Protein AF-A0A6I7X625-F1 (afdb_monomer)

Mean predicted aligned error: 3.06 Å

Foldseek 3Di:
DD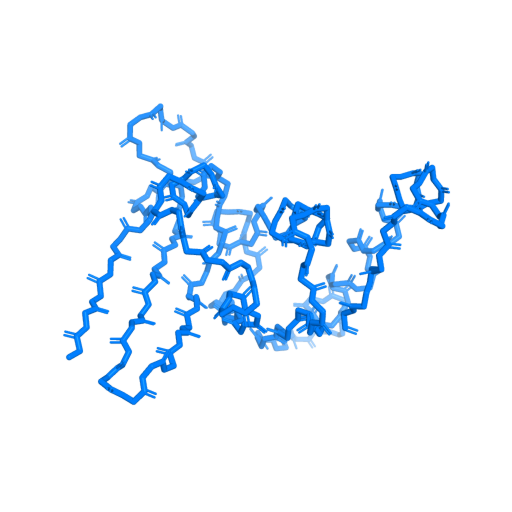KDFLADDDLPDDPVGAFGWMWDADPVGAIEIEFDAPPSLVSVVVVVDQLLRVQHYEFAAPDRSGHVCVLCSQLVNQLSVHPDARDYHYDADPDNCRGPVVVVVVVVVVCVVVCVVCVPPGDRHD

Radius of gyration: 14.19 Å; Cα contacts (8 Å, |Δi|>4): 237; chains: 1; bounding box: 34×37×36 Å

Nearest PDB structures (foldseek):
  7bzi-assembly2_C  TM=9.778E-01  e=3.269E-15  uncultured bacterium
  7bzi-assembly2_B  TM=9.768E-01  e=4.549E-15  uncultured bacterium
  7bzi-assembly2_D  TM=9.782E-01  e=5.547E-15  uncultured bacterium
  7bz4-assembly1_A  TM=9.762E-01  e=7.226E-15  uncultured bacterium
  7bzi-assembly1_G  TM=9.764E-01  e=1.598E-14  uncultured bacterium

Secondary structure (DSSP, 8-state):
-EEEEEE---SS-BTTB-SSEEEEE-TTS-EEEE---TTHHHHHHHTT--GGG--EEE-S--SHHHHTTHHHHHHHHHHTT--S--EEE----SSGGGSHHHHHHHHHHHTHHHHHHTBTTB----

Structure (mmCIF, N/CA/C/O backbone):
data_AF-A0A6I7X625-F1
#
_entry.id   AF-A0A6I7X625-F1
#
loop_
_atom_site.group_PDB
_atom_site.id
_atom_site.type_symbol
_atom_site.label_atom_id
_atom_site.label_alt_id
_atom_site.label_comp_id
_atom_site.label_asym_id
_atom_site.label_entity_id
_atom_site.label_seq_id
_atom_site.pdbx_PDB_ins_code
_atom_site.Cartn_x
_atom_site.Cartn_y
_atom_site.Cartn_z
_atom_site.occupancy
_atom_site.B_iso_or_equiv
_atom_site.auth_seq_id
_atom_site.auth_comp_id
_atom_site.auth_asym_id
_atom_site.auth_atom_id
_atom_site.pdbx_PDB_model_num
ATOM 1 N N . MET A 1 1 ? -0.426 -8.033 21.489 1.00 96.19 1 MET A N 1
ATOM 2 C CA . MET A 1 1 ? -0.248 -8.030 20.021 1.00 96.19 1 MET A CA 1
ATOM 3 C C . MET A 1 1 ? -1.518 -8.576 19.401 1.00 96.19 1 MET A C 1
ATOM 5 O O . MET A 1 1 ? -2.043 -9.545 19.938 1.00 96.19 1 MET A O 1
ATOM 9 N N . ARG A 1 2 ? -2.016 -7.959 18.328 1.00 98.19 2 ARG A N 1
ATOM 10 C CA . ARG A 1 2 ? -3.187 -8.421 17.572 1.00 98.19 2 ARG A CA 1
ATOM 11 C C . ARG A 1 2 ? -2.818 -8.483 16.091 1.00 98.19 2 ARG A C 1
ATOM 13 O O . ARG A 1 2 ? -2.251 -7.528 15.578 1.00 98.19 2 ARG A O 1
ATOM 20 N N . LEU A 1 3 ? -3.107 -9.605 15.439 1.00 98.44 3 LEU A N 1
ATOM 21 C CA . LEU A 1 3 ? -2.922 -9.795 14.000 1.00 98.44 3 LEU A CA 1
ATOM 22 C C . LEU A 1 3 ? -4.294 -10.033 13.373 1.00 98.44 3 LEU A C 1
ATOM 24 O O . LEU A 1 3 ? -5.049 -10.877 13.854 1.00 98.44 3 LEU A O 1
ATOM 28 N N . ILE A 1 4 ? -4.617 -9.279 12.330 1.00 98.69 4 ILE A N 1
ATOM 29 C CA . ILE A 1 4 ? -5.916 -9.309 11.662 1.00 98.69 4 ILE A CA 1
ATOM 30 C C . ILE A 1 4 ? -5.687 -9.645 10.195 1.00 98.69 4 ILE A C 1
ATOM 32 O O . ILE A 1 4 ? -4.960 -8.937 9.499 1.00 98.69 4 ILE A O 1
ATOM 36 N N . ALA A 1 5 ? -6.336 -10.703 9.718 1.00 98.50 5 ALA A N 1
ATOM 37 C CA . ALA A 1 5 ? -6.379 -11.021 8.300 1.00 98.50 5 ALA A CA 1
ATOM 38 C C . ALA A 1 5 ? -7.390 -10.096 7.607 1.00 98.50 5 ALA A C 1
ATOM 40 O O . ALA A 1 5 ? -8.600 -10.276 7.736 1.00 98.50 5 ALA A O 1
ATOM 41 N N . CYS A 1 6 ? -6.888 -9.092 6.892 1.00 98.25 6 CYS A N 1
ATOM 42 C CA . CYS A 1 6 ? -7.697 -8.195 6.064 1.00 98.25 6 CYS A CA 1
ATOM 43 C C . CYS A 1 6 ? -7.951 -8.793 4.672 1.00 98.25 6 CYS A C 1
ATOM 45 O O . CYS A 1 6 ? -8.848 -8.350 3.962 1.00 98.25 6 CYS A O 1
ATOM 47 N N . GLY A 1 7 ? -7.218 -9.843 4.308 1.00 98.31 7 GLY A N 1
ATOM 48 C CA . GLY A 1 7 ? -7.555 -10.722 3.204 1.00 98.31 7 GLY A CA 1
ATOM 49 C C . GLY A 1 7 ? -6.655 -11.954 3.161 1.00 98.31 7 GLY A C 1
ATOM 50 O O . GLY A 1 7 ? -5.541 -11.966 3.681 1.00 98.31 7 GLY A O 1
ATOM 51 N N . THR A 1 8 ? -7.196 -13.032 2.604 1.00 98.31 8 THR A N 1
ATOM 52 C CA . THR A 1 8 ? -6.597 -14.381 2.576 1.00 98.31 8 THR A CA 1
ATOM 53 C C . THR A 1 8 ? -6.830 -15.066 1.227 1.00 98.31 8 THR A C 1
ATOM 55 O O . THR A 1 8 ? -6.849 -16.291 1.126 1.00 98.31 8 THR A O 1
ATOM 58 N N . GLY A 1 9 ? -7.162 -14.277 0.209 1.00 97.56 9 GLY A N 1
ATOM 59 C CA . GLY A 1 9 ? -7.597 -14.713 -1.108 1.00 97.56 9 GLY A CA 1
ATOM 60 C C . GLY A 1 9 ? -6.457 -14.941 -2.087 1.00 97.56 9 GLY A C 1
ATOM 61 O O . GLY A 1 9 ? -5.319 -15.171 -1.706 1.00 97.56 9 GLY A O 1
ATOM 62 N N . MET A 1 10 ? -6.825 -14.899 -3.362 1.00 96.25 10 MET A N 1
ATOM 63 C CA . MET A 1 10 ? -5.974 -15.135 -4.529 1.00 96.25 10 MET A CA 1
ATOM 64 C C . MET A 1 10 ? -6.205 -13.974 -5.516 1.00 96.25 10 MET A C 1
ATOM 66 O O . MET A 1 10 ? -7.157 -13.210 -5.317 1.00 96.25 10 MET A O 1
ATOM 70 N N . PRO A 1 11 ? -5.455 -13.875 -6.630 1.00 95.50 11 PRO A N 1
ATOM 71 C CA . PRO A 1 11 ? -5.768 -12.916 -7.695 1.00 95.50 11 PRO A CA 1
ATOM 72 C C . PRO A 1 11 ? -7.166 -13.125 -8.295 1.00 95.50 11 PRO A C 1
ATOM 74 O O . PRO A 1 11 ? -7.771 -12.201 -8.832 1.00 95.50 11 PRO A O 1
ATOM 77 N N . THR A 1 12 ? -7.705 -14.345 -8.201 1.00 96.88 12 THR A N 1
ATOM 78 C CA . THR A 1 12 ? -9.094 -14.643 -8.553 1.00 96.88 12 THR A CA 1
ATOM 79 C C . THR A 1 12 ? -10.042 -14.064 -7.502 1.00 96.88 12 THR A C 1
ATOM 81 O O . THR A 1 12 ? -10.222 -14.604 -6.406 1.00 96.88 12 THR A O 1
ATOM 84 N N . VAL A 1 13 ? -10.651 -12.932 -7.856 1.00 94.19 13 VAL A N 1
ATOM 85 C CA . VAL A 1 13 ? -11.486 -12.128 -6.958 1.00 94.19 13 VAL A CA 1
ATOM 86 C C . VAL A 1 13 ? -12.678 -12.929 -6.434 1.00 94.19 13 VAL A C 1
ATOM 88 O O . VAL A 1 13 ? -13.419 -13.558 -7.192 1.00 94.19 13 VAL A O 1
ATOM 91 N N . ARG A 1 14 ? -12.896 -12.865 -5.115 1.00 95.56 14 ARG A N 1
ATOM 92 C CA . ARG A 1 14 ? -14.067 -13.436 -4.439 1.00 95.56 14 ARG A CA 1
ATOM 93 C C . ARG A 1 14 ? -14.674 -12.407 -3.482 1.00 95.56 14 ARG A C 1
ATOM 95 O O . ARG A 1 14 ? -13.951 -11.905 -2.624 1.00 95.56 14 ARG A O 1
ATOM 102 N N . PRO A 1 15 ? -15.997 -12.149 -3.524 1.00 92.56 15 PRO A N 1
ATOM 103 C CA . PRO A 1 15 ? -16.626 -11.090 -2.723 1.00 92.56 15 PRO A CA 1
ATOM 104 C C . PRO A 1 15 ? -16.363 -11.167 -1.211 1.00 92.56 15 PRO A C 1
ATOM 106 O O . PRO A 1 15 ? -16.273 -10.149 -0.533 1.00 92.56 15 PRO A O 1
ATOM 109 N N . LYS A 1 16 ? -16.235 -12.382 -0.667 1.00 95.69 16 LYS A N 1
ATOM 110 C CA . LYS A 1 16 ? -16.043 -12.626 0.772 1.00 95.69 16 LYS A CA 1
ATOM 111 C C . LYS A 1 16 ? -14.592 -12.920 1.160 1.00 95.69 16 LYS A C 1
ATOM 113 O O . LYS A 1 16 ? -14.344 -13.313 2.293 1.00 95.69 16 LYS A O 1
ATOM 118 N N . GLN A 1 17 ? -13.645 -12.774 0.233 1.00 97.69 17 GLN A N 1
ATOM 119 C CA . GLN A 1 17 ? -12.245 -13.107 0.474 1.00 97.69 17 GLN A CA 1
ATOM 120 C C . GLN A 1 17 ? -11.334 -12.224 -0.386 1.00 97.69 17 GLN A C 1
ATOM 122 O O . GLN A 1 17 ? -10.959 -12.603 -1.495 1.00 97.69 17 GLN A O 1
ATOM 127 N N . ALA A 1 18 ? -11.001 -11.044 0.149 1.00 98.25 18 ALA A N 1
ATOM 128 C CA . ALA A 1 18 ? -9.999 -10.145 -0.423 1.00 98.25 18 ALA A CA 1
ATOM 129 C C . A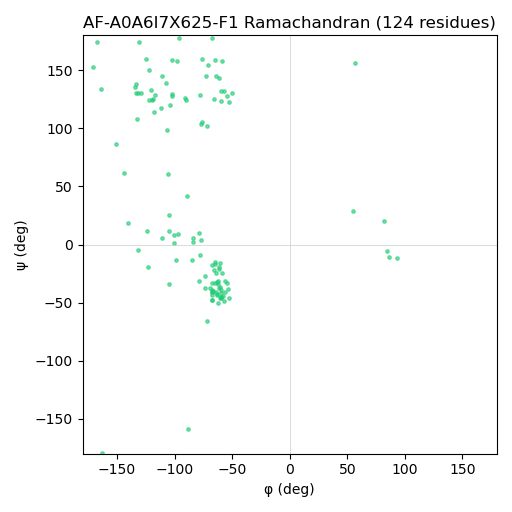LA A 1 18 ? -8.633 -10.839 -0.527 1.00 98.25 18 ALA A C 1
ATOM 131 O O . ALA A 1 18 ? -8.377 -11.809 0.193 1.00 98.25 18 ALA A O 1
ATOM 132 N N . ALA A 1 19 ? -7.773 -10.341 -1.411 1.00 98.56 19 ALA A N 1
ATOM 133 C CA . ALA A 1 19 ? -6.414 -10.839 -1.608 1.00 98.56 1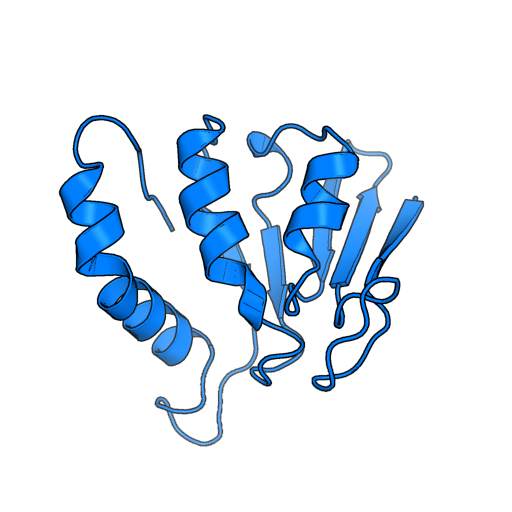9 ALA A CA 1
ATOM 134 C C . ALA A 1 19 ? -5.494 -10.572 -0.392 1.00 98.56 19 ALA A C 1
ATOM 136 O O . ALA A 1 19 ? -5.952 -10.016 0.604 1.00 98.56 19 ALA A O 1
ATOM 137 N N . SER A 1 20 ? -4.231 -11.019 -0.421 1.00 98.69 20 SER A N 1
ATOM 138 C CA . SER A 1 20 ? -3.344 -11.022 0.758 1.00 98.69 20 SER A CA 1
ATOM 139 C C . SER A 1 20 ? -3.260 -9.647 1.424 1.00 98.69 20 SER A C 1
ATOM 141 O O . SER A 1 20 ? -2.898 -8.657 0.786 1.00 98.69 20 SER A O 1
ATOM 143 N N . CYS A 1 21 ? -3.606 -9.581 2.711 1.00 98.81 21 CYS A N 1
ATOM 144 C CA . CYS A 1 21 ? -3.408 -8.391 3.528 1.00 98.81 21 CYS A CA 1
ATOM 145 C C . CYS A 1 21 ? -3.523 -8.726 5.016 1.00 98.81 21 CYS A C 1
ATOM 147 O O . CYS A 1 21 ? -4.487 -9.361 5.457 1.00 98.81 21 CYS A O 1
ATOM 149 N N . TRP A 1 22 ? -2.576 -8.233 5.807 1.00 98.81 22 TRP A N 1
ATOM 150 C CA . TRP A 1 22 ? -2.516 -8.456 7.244 1.00 98.81 22 TRP A CA 1
ATOM 151 C C . TRP A 1 22 ? -2.246 -7.149 7.975 1.00 98.81 22 TRP A C 1
ATOM 153 O O . TRP A 1 22 ? -1.292 -6.442 7.663 1.00 98.81 22 TRP A O 1
ATOM 163 N N . LEU A 1 23 ? -3.045 -6.849 8.996 1.00 98.75 23 LEU A N 1
ATOM 164 C CA . LEU A 1 23 ? -2.796 -5.735 9.902 1.00 98.75 23 LEU A CA 1
ATOM 165 C C . LEU A 1 23 ? -2.243 -6.270 11.224 1.00 98.75 23 LEU A C 1
ATOM 167 O O . LEU A 1 23 ? -2.907 -7.039 11.920 1.00 98.75 23 LEU A O 1
ATOM 171 N N . LEU A 1 24 ? -1.042 -5.831 11.583 1.00 98.75 24 LEU A N 1
ATOM 172 C CA . LEU A 1 24 ? -0.414 -6.092 12.871 1.00 98.75 24 LEU A CA 1
ATOM 173 C C . LEU A 1 24 ? -0.531 -4.862 13.768 1.00 98.75 24 LEU A C 1
ATOM 175 O O . LEU A 1 24 ? -0.093 -3.777 13.393 1.00 98.75 24 LEU A O 1
ATOM 179 N N . GLU A 1 25 ? -1.043 -5.052 14.979 1.00 98.62 25 GLU A N 1
ATOM 180 C CA . GLU A 1 25 ? -1.127 -4.030 16.018 1.00 98.62 25 GLU A CA 1
ATOM 181 C C . GLU A 1 25 ? -0.328 -4.451 17.255 1.00 98.62 25 GLU A C 1
ATOM 183 O O . GLU A 1 25 ? -0.535 -5.521 17.851 1.00 98.62 25 GLU A O 1
ATOM 188 N N . LEU A 1 26 ? 0.593 -3.582 17.660 1.00 98.56 26 LEU A N 1
ATOM 189 C CA . LEU A 1 26 ? 1.461 -3.782 18.812 1.00 98.56 26 LEU A CA 1
ATOM 190 C C . LEU A 1 26 ? 0.931 -3.051 20.052 1.00 98.56 26 LEU A C 1
ATOM 192 O O . LEU A 1 26 ? 0.164 -2.093 19.967 1.00 98.56 26 LEU A O 1
ATOM 196 N N . GLY A 1 27 ? 1.356 -3.504 21.236 1.00 98.12 27 GLY A N 1
ATOM 197 C CA . GLY A 1 27 ? 0.925 -2.925 22.517 1.00 98.12 27 GLY A CA 1
ATOM 198 C C . GLY A 1 27 ? 1.420 -1.494 22.760 1.00 98.12 27 GLY A C 1
ATOM 199 O O . GLY A 1 27 ? 0.845 -0.788 23.577 1.00 98.12 27 GLY A O 1
ATOM 200 N N . ASN A 1 28 ? 2.447 -1.052 22.028 1.00 97.81 28 ASN A N 1
ATOM 201 C CA . ASN A 1 28 ? 2.958 0.321 22.057 1.00 97.81 28 ASN A CA 1
ATOM 202 C C . ASN A 1 28 ? 2.169 1.281 21.138 1.00 97.81 28 ASN A C 1
ATOM 204 O O . ASN A 1 28 ? 2.534 2.446 21.015 1.00 97.81 28 ASN A O 1
ATOM 208 N N . GLY A 1 29 ? 1.110 0.800 20.477 1.00 97.44 29 GLY A N 1
ATOM 209 C CA . GLY A 1 29 ? 0.266 1.583 19.575 1.00 97.44 29 GLY A CA 1
ATOM 210 C C . GLY A 1 29 ? 0.669 1.523 18.101 1.00 97.44 29 GLY A C 1
ATOM 211 O O . GLY A 1 29 ? -0.140 1.924 17.253 1.00 97.44 29 GLY A O 1
ATOM 212 N N . ASP A 1 30 ? 1.852 0.986 17.781 1.00 98.19 30 ASP A N 1
ATOM 213 C CA . ASP A 1 30 ? 2.305 0.837 16.400 1.00 98.19 30 ASP A CA 1
ATOM 214 C C . ASP A 1 30 ? 1.421 -0.123 15.609 1.00 98.19 30 ASP A C 1
ATOM 216 O O . ASP A 1 30 ? 0.914 -1.127 16.122 1.00 98.19 30 ASP A O 1
ATOM 220 N N . LYS A 1 31 ? 1.261 0.205 14.326 1.00 98.69 31 LYS A N 1
ATOM 221 C CA . LYS A 1 31 ? 0.513 -0.592 13.359 1.00 98.69 31 LYS A CA 1
ATOM 222 C C . LYS A 1 31 ? 1.306 -0.747 12.077 1.00 98.69 31 LYS A C 1
ATOM 224 O O . LYS A 1 31 ? 1.904 0.225 11.608 1.00 98.69 31 LYS A O 1
ATOM 229 N N . PHE A 1 32 ? 1.288 -1.954 11.533 1.00 98.81 32 PHE A N 1
ATOM 230 C CA . PHE A 1 32 ? 2.001 -2.330 10.319 1.00 98.81 32 PHE A CA 1
ATOM 231 C C . PHE A 1 32 ? 1.064 -3.127 9.423 1.00 98.81 32 PHE A C 1
ATOM 233 O O . PHE A 1 32 ? 0.351 -4.007 9.904 1.00 98.81 32 PHE A O 1
ATOM 240 N N . ILE A 1 33 ? 1.071 -2.811 8.136 1.00 98.81 33 ILE A N 1
ATOM 241 C CA . ILE A 1 33 ? 0.331 -3.552 7.121 1.00 98.81 33 ILE A CA 1
ATOM 242 C C . ILE A 1 33 ? 1.330 -4.438 6.380 1.00 98.81 33 ILE A C 1
ATOM 244 O O . ILE A 1 33 ? 2.366 -3.943 5.941 1.00 98.81 33 ILE A O 1
ATOM 248 N N . PHE A 1 34 ? 1.028 -5.724 6.245 1.00 98.88 34 PHE A N 1
ATOM 249 C CA . PHE A 1 34 ? 1.776 -6.667 5.418 1.00 98.88 34 PHE A CA 1
ATOM 250 C C . PHE A 1 34 ? 0.898 -7.079 4.244 1.00 98.88 34 PHE A C 1
ATOM 252 O O . PHE A 1 34 ? -0.164 -7.664 4.455 1.00 98.88 34 PHE A O 1
ATOM 259 N N . ASP A 1 35 ? 1.352 -6.761 3.037 1.00 98.81 35 ASP A N 1
ATOM 260 C CA . ASP A 1 35 ? 0.592 -6.772 1.790 1.00 98.81 35 ASP A CA 1
ATOM 261 C C . ASP A 1 35 ? -0.671 -5.888 1.813 1.00 98.81 35 ASP A C 1
ATOM 263 O O . ASP A 1 35 ? -1.255 -5.568 2.848 1.00 98.81 35 ASP A O 1
ATOM 267 N N . VAL A 1 36 ? -1.095 -5.472 0.628 1.00 98.44 36 VAL A N 1
ATOM 268 C CA . VAL A 1 36 ? -2.315 -4.706 0.367 1.00 98.44 36 VAL A CA 1
ATOM 269 C C . VAL A 1 36 ? -2.896 -5.173 -0.969 1.00 98.44 36 VAL A C 1
ATOM 271 O O . VAL A 1 36 ? -2.954 -4.455 -1.963 1.00 98.44 36 VAL A O 1
ATOM 274 N N . GLY A 1 37 ? -3.247 -6.456 -1.026 1.00 98.50 37 GLY A N 1
ATOM 275 C CA . GLY A 1 37 ? -3.846 -7.076 -2.202 1.00 98.50 37 GLY A CA 1
ATOM 276 C C . GLY A 1 37 ? -5.222 -6.515 -2.550 1.00 98.50 37 GLY A C 1
ATOM 277 O O . GLY A 1 37 ? -5.922 -5.974 -1.693 1.00 98.50 37 GLY A O 1
ATOM 278 N N . THR A 1 38 ? -5.644 -6.691 -3.803 1.00 97.69 38 THR A N 1
ATOM 279 C CA . THR A 1 38 ? -6.929 -6.182 -4.299 1.00 97.69 38 THR A CA 1
ATOM 280 C C . THR A 1 38 ? -8.128 -6.544 -3.406 1.00 97.69 38 THR A C 1
ATOM 282 O O . THR A 1 38 ? -8.332 -7.707 -3.037 1.00 97.69 38 THR A O 1
ATOM 285 N N . GLY A 1 39 ? -8.941 -5.537 -3.073 1.00 97.06 39 GLY A N 1
ATOM 286 C CA . GLY A 1 39 ? -10.116 -5.628 -2.198 1.00 97.06 39 GLY A CA 1
ATOM 287 C C . GLY A 1 39 ? -9.822 -5.522 -0.694 1.00 97.06 39 GLY A C 1
ATOM 288 O O . GLY A 1 39 ? -10.755 -5.501 0.113 1.00 97.06 39 GLY A O 1
ATOM 289 N N . SER A 1 40 ? -8.553 -5.466 -0.282 1.00 97.94 40 SER A N 1
ATOM 290 C CA . SER A 1 40 ? -8.179 -5.347 1.133 1.00 97.94 40 SER A CA 1
ATOM 291 C C . SER A 1 40 ? -8.436 -3.954 1.712 1.00 97.94 40 SER A C 1
ATOM 293 O O . SER A 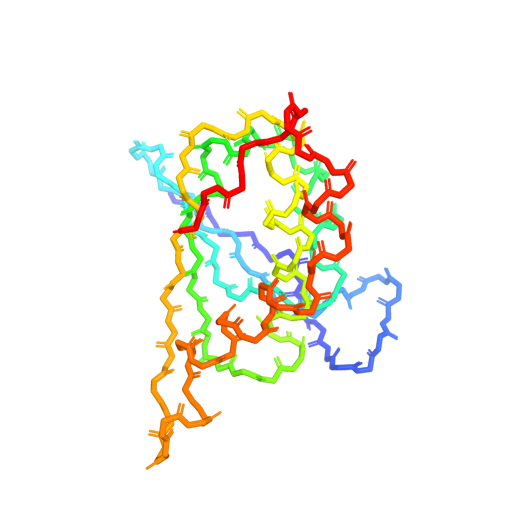1 40 ? -8.728 -3.848 2.906 1.00 97.94 40 SER A O 1
ATOM 295 N N . SER A 1 41 ? -8.427 -2.893 0.896 1.00 96.31 41 SER A N 1
ATOM 296 C CA . SER A 1 41 ? -8.672 -1.521 1.362 1.00 96.31 41 SER A CA 1
ATOM 297 C C . SER A 1 41 ? -10.069 -1.349 1.963 1.00 96.31 41 SER A C 1
ATOM 299 O O . SER A 1 41 ? -10.222 -0.644 2.960 1.00 96.31 41 SER A O 1
ATOM 301 N N . GLU A 1 42 ? -11.083 -2.052 1.442 1.00 96.06 42 GLU A N 1
ATOM 302 C CA . GLU A 1 42 ? -12.433 -2.088 2.033 1.00 96.06 42 GLU A CA 1
ATOM 303 C C . GLU A 1 42 ? -12.389 -2.645 3.466 1.00 96.06 42 GLU A C 1
ATOM 305 O O . GLU A 1 42 ? -12.979 -2.081 4.390 1.00 96.06 42 GLU A O 1
ATOM 310 N N . ARG A 1 43 ? -11.649 -3.742 3.670 1.00 96.88 43 ARG A N 1
ATOM 311 C CA . ARG A 1 43 ? -11.514 -4.407 4.975 1.00 96.88 43 ARG A CA 1
ATOM 312 C C . ARG A 1 43 ? -10.722 -3.554 5.959 1.00 96.88 43 ARG A C 1
ATOM 314 O O . ARG A 1 43 ? -11.098 -3.482 7.126 1.00 96.88 43 ARG A O 1
ATOM 321 N N . ILE A 1 44 ? -9.688 -2.857 5.484 1.00 97.31 44 ILE A N 1
ATOM 322 C CA . ILE A 1 44 ? -8.935 -1.880 6.277 1.00 97.31 44 ILE A CA 1
ATOM 323 C C . ILE A 1 44 ? -9.835 -0.721 6.716 1.00 97.31 44 ILE A C 1
ATOM 325 O O . ILE A 1 44 ? -9.890 -0.403 7.905 1.00 97.31 44 ILE A O 1
ATOM 329 N N . ALA A 1 45 ? -10.574 -0.115 5.785 1.00 96.50 45 ALA A N 1
ATOM 330 C CA . ALA A 1 4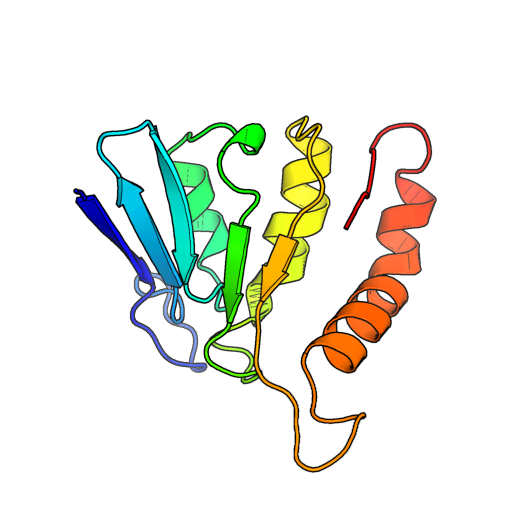5 ? -11.456 1.012 6.076 1.00 96.50 45 ALA A CA 1
ATOM 331 C C . ALA A 1 45 ? -12.565 0.644 7.077 1.00 96.50 45 ALA A C 1
ATOM 333 O O . ALA A 1 45 ? -12.876 1.435 7.970 1.00 96.50 45 ALA A O 1
ATOM 334 N N . ALA A 1 46 ? -13.108 -0.576 6.989 1.00 96.62 46 ALA A N 1
ATOM 335 C CA . ALA A 1 46 ? -14.133 -1.078 7.903 1.00 96.62 46 ALA A CA 1
ATOM 336 C C . ALA A 1 46 ? -13.671 -1.162 9.371 1.00 96.62 46 ALA A C 1
ATOM 338 O O . ALA A 1 46 ? -14.507 -1.153 10.272 1.00 96.62 46 ALA A O 1
ATOM 339 N N . MET A 1 47 ? -12.360 -1.201 9.636 1.00 96.81 47 MET A N 1
ATOM 340 C CA . MET A 1 47 ? -11.822 -1.175 11.002 1.00 96.81 47 MET A CA 1
ATOM 341 C C . MET A 1 47 ? -11.824 0.222 11.637 1.00 96.81 47 MET A C 1
ATOM 343 O O . MET A 1 47 ? -11.534 0.339 12.826 1.00 96.81 47 MET A O 1
ATOM 347 N N . GLN A 1 48 ? -12.119 1.277 10.866 1.00 96.19 48 GLN A N 1
ATOM 348 C CA . GLN A 1 48 ? -12.207 2.667 11.339 1.00 96.19 48 GLN A CA 1
ATOM 349 C C . GLN A 1 48 ? -10.943 3.165 12.063 1.00 96.19 48 GLN A C 1
ATOM 351 O O . GLN A 1 48 ? -10.994 4.045 12.924 1.00 96.19 48 GLN A O 1
ATOM 356 N N . ILE A 1 49 ? -9.780 2.616 11.704 1.00 97.75 49 ILE A N 1
ATOM 357 C CA . ILE A 1 49 ? -8.493 3.072 12.227 1.00 97.75 49 ILE A CA 1
ATOM 358 C C . ILE A 1 49 ? -8.105 4.360 11.487 1.00 97.75 49 ILE A C 1
ATOM 360 O O . ILE A 1 49 ? -8.071 4.356 10.255 1.00 97.75 49 ILE A O 1
ATOM 364 N N . PRO A 1 50 ? -7.757 5.455 12.191 1.00 96.81 50 PRO A N 1
ATOM 365 C CA . PRO A 1 50 ? -7.293 6.670 11.532 1.00 96.81 50 PRO A CA 1
ATOM 366 C C . PRO A 1 50 ? -6.070 6.399 10.652 1.00 96.81 50 PRO A C 1
ATOM 368 O O . PRO A 1 50 ? -5.081 5.818 11.109 1.00 96.81 50 PRO A O 1
ATOM 371 N N . TYR A 1 51 ? -6.090 6.884 9.409 1.00 95.88 51 TYR A N 1
ATOM 372 C CA . TYR A 1 51 ? -5.028 6.617 8.431 1.00 95.88 51 TYR A CA 1
ATOM 373 C C . TYR A 1 51 ? -3.646 7.140 8.869 1.00 95.88 51 TYR A C 1
ATOM 375 O O . TYR A 1 51 ? -2.627 6.625 8.423 1.00 95.88 51 TYR A O 1
ATOM 383 N N . ASN A 1 52 ? -3.578 8.082 9.819 1.00 95.88 52 ASN A N 1
ATOM 384 C CA . ASN A 1 52 ? -2.330 8.512 10.476 1.00 95.88 52 ASN A CA 1
ATOM 385 C C . ASN A 1 52 ? -1.584 7.404 11.245 1.00 95.88 52 ASN A C 1
ATOM 387 O O . ASN A 1 52 ? -0.413 7.590 11.601 1.00 95.88 52 ASN A O 1
ATOM 391 N N . TYR A 1 53 ? -2.250 6.283 11.527 1.00 97.56 53 TYR A N 1
ATOM 392 C CA . TYR A 1 53 ? -1.636 5.077 12.082 1.00 97.56 53 TYR A CA 1
ATOM 393 C C . TYR A 1 53 ? -1.340 4.012 11.014 1.00 97.56 53 TYR A C 1
ATOM 395 O O . TYR A 1 53 ? -0.598 3.075 11.296 1.00 97.56 53 TYR A O 1
ATOM 403 N N . LEU A 1 54 ? -1.890 4.159 9.804 1.00 97.62 54 LEU A N 1
ATOM 404 C CA . LEU A 1 54 ? -1.786 3.231 8.673 1.00 97.62 54 LEU A CA 1
ATOM 405 C C . LEU A 1 54 ? -0.837 3.798 7.604 1.00 97.62 54 LEU A C 1
ATOM 407 O O . LEU A 1 54 ? -1.222 4.095 6.473 1.00 97.62 54 LEU A O 1
ATOM 411 N N . ASP A 1 55 ? 0.411 4.017 8.006 1.00 97.44 55 ASP A N 1
ATOM 412 C CA . ASP A 1 55 ? 1.441 4.706 7.221 1.00 97.44 55 ASP A CA 1
ATOM 413 C C . ASP A 1 55 ? 2.715 3.865 7.024 1.00 97.44 55 ASP A C 1
ATOM 415 O O . ASP A 1 55 ? 3.749 4.392 6.611 1.00 97.44 55 ASP A O 1
ATOM 419 N N . LYS A 1 56 ? 2.653 2.570 7.367 1.00 98.62 56 LYS A N 1
ATOM 420 C CA . LYS A 1 56 ? 3.760 1.611 7.272 1.00 98.62 56 LYS A CA 1
ATOM 421 C C . LYS A 1 56 ? 3.280 0.320 6.609 1.00 98.62 56 LYS A C 1
ATOM 423 O O . LYS A 1 56 ? 2.535 -0.439 7.230 1.00 98.62 56 LYS A O 1
ATOM 428 N N . VAL A 1 57 ? 3.705 0.093 5.369 1.00 98.75 57 VAL A N 1
ATOM 429 C CA . VAL A 1 57 ? 3.299 -1.042 4.526 1.00 98.75 57 VAL A CA 1
ATOM 430 C C . VAL A 1 57 ? 4.520 -1.863 4.129 1.00 98.75 57 VAL A C 1
ATOM 432 O O . VAL A 1 57 ? 5.516 -1.309 3.676 1.00 98.75 57 VAL A O 1
ATOM 435 N N . PHE A 1 58 ? 4.436 -3.180 4.265 1.00 98.88 58 PHE A N 1
ATOM 436 C CA . PHE A 1 58 ? 5.466 -4.139 3.883 1.00 98.88 58 PHE A CA 1
ATOM 437 C C . PHE A 1 58 ? 4.893 -5.053 2.808 1.00 98.88 58 PHE A C 1
ATOM 439 O O . PHE A 1 58 ? 3.968 -5.808 3.077 1.00 98.88 58 PHE A O 1
ATOM 446 N N . LEU A 1 59 ? 5.426 -4.985 1.597 1.00 98.88 59 LEU A N 1
ATOM 447 C CA . LEU A 1 59 ? 5.050 -5.856 0.494 1.00 98.8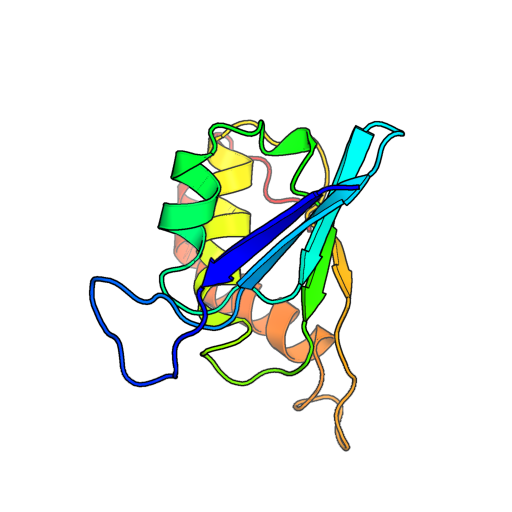8 59 LEU A CA 1
ATOM 448 C C . LEU A 1 59 ? 5.964 -7.076 0.498 1.00 98.88 59 LEU A C 1
ATOM 450 O O . LEU A 1 59 ? 7.189 -6.939 0.475 1.00 98.88 59 LEU A O 1
ATOM 454 N N . SER A 1 60 ? 5.376 -8.267 0.504 1.00 98.69 60 SER A N 1
ATOM 455 C CA . SER A 1 60 ? 6.127 -9.515 0.357 1.00 98.69 60 SER A CA 1
ATOM 456 C C . SER A 1 60 ? 6.734 -9.637 -1.044 1.00 98.69 60 SER A C 1
ATOM 458 O O . SER A 1 60 ? 7.900 -9.997 -1.189 1.00 98.69 60 SER A O 1
ATOM 460 N N . HIS A 1 61 ? 5.951 -9.306 -2.072 1.00 98.56 61 HIS A N 1
ATOM 461 C CA . HIS A 1 61 ? 6.337 -9.253 -3.481 1.00 98.56 61 HIS A CA 1
ATOM 462 C C . HIS A 1 61 ? 5.313 -8.435 -4.286 1.00 98.56 61 HIS A C 1
ATOM 464 O O . HIS A 1 61 ? 4.365 -7.888 -3.729 1.00 98.56 61 HIS A O 1
ATOM 470 N N . LEU A 1 62 ? 5.524 -8.317 -5.600 1.00 98.25 62 LEU A N 1
ATOM 471 C CA . LEU A 1 62 ? 4.789 -7.392 -6.474 1.00 98.25 62 LEU A CA 1
ATOM 472 C C . LEU A 1 62 ? 3.745 -8.078 -7.369 1.00 98.25 62 LEU A C 1
ATOM 474 O O . LEU A 1 62 ? 3.402 -7.556 -8.429 1.00 98.25 62 LEU A O 1
ATOM 478 N N . HIS A 1 63 ? 3.223 -9.243 -6.973 1.00 98.31 63 HIS A N 1
ATOM 479 C CA . HIS A 1 63 ? 2.007 -9.753 -7.610 1.00 98.31 63 HIS A CA 1
ATOM 480 C C . HIS A 1 63 ? 0.796 -8.931 -7.168 1.00 98.31 63 HIS A C 1
ATOM 482 O O . HIS A 1 63 ? 0.710 -8.466 -6.032 1.00 98.31 63 HIS A O 1
ATOM 488 N N . THR A 1 64 ? -0.158 -8.748 -8.076 1.00 96.75 64 THR A N 1
ATOM 489 C CA . THR A 1 64 ? -1.324 -7.867 -7.902 1.00 96.75 64 THR A CA 1
ATOM 490 C C . THR A 1 64 ? -2.161 -8.187 -6.661 1.00 96.75 64 THR A C 1
ATOM 492 O O . THR A 1 64 ? -2.711 -7.295 -6.027 1.00 96.75 64 THR A O 1
ATOM 495 N N . ASP A 1 65 ? -2.214 -9.447 -6.248 1.00 98.38 65 ASP A N 1
ATOM 496 C CA . ASP A 1 65 ? -2.902 -9.909 -5.043 1.00 98.38 65 ASP A CA 1
ATOM 497 C C . ASP A 1 65 ? -2.139 -9.625 -3.735 1.00 98.38 65 ASP A C 1
ATOM 499 O O . ASP A 1 65 ? -2.620 -9.973 -2.661 1.00 98.38 65 ASP A O 1
ATOM 503 N N . HIS A 1 66 ? -0.996 -8.940 -3.806 1.00 98.75 66 HIS A N 1
ATOM 504 C CA . HIS A 1 66 ? -0.198 -8.508 -2.655 1.00 98.75 66 HIS A CA 1
ATOM 505 C C . HIS A 1 66 ? 0.040 -6.990 -2.607 1.00 98.75 66 HIS A C 1
ATOM 507 O O . HIS A 1 66 ? 0.345 -6.464 -1.540 1.00 98.75 66 HIS A O 1
ATOM 513 N N . PHE A 1 67 ? -0.119 -6.258 -3.717 1.00 98.06 67 PHE A N 1
ATOM 514 C CA . PHE A 1 67 ? 0.068 -4.794 -3.746 1.00 98.06 67 PHE A CA 1
ATOM 515 C C . PHE A 1 67 ? -1.068 -4.014 -4.426 1.00 98.06 67 PHE A C 1
ATOM 517 O O . PHE A 1 67 ? -1.031 -2.786 -4.448 1.00 98.06 67 PHE A O 1
ATOM 524 N N . GLY A 1 68 ? -2.051 -4.704 -5.010 1.00 97.81 68 GLY A N 1
ATOM 525 C CA . GLY A 1 68 ? -2.997 -4.125 -5.966 1.00 97.81 68 GLY A CA 1
ATOM 526 C C . GLY A 1 68 ? -3.938 -3.046 -5.431 1.00 97.81 68 GLY A C 1
ATOM 527 O O . GLY A 1 68 ? -4.511 -2.343 -6.247 1.00 97.81 68 GLY A O 1
ATOM 528 N N . ASP A 1 69 ? -4.082 -2.901 -4.112 1.00 98.00 69 ASP A N 1
ATOM 529 C CA . ASP A 1 69 ? -4.893 -1.857 -3.461 1.00 98.00 69 ASP A CA 1
ATOM 530 C C . ASP A 1 69 ? -4.025 -0.736 -2.844 1.00 98.00 69 ASP A C 1
ATOM 532 O O . ASP A 1 69 ? -4.496 0.077 -2.038 1.00 98.00 69 ASP A O 1
ATOM 536 N N . LEU A 1 70 ? -2.725 -0.696 -3.159 1.00 97.88 70 LEU A N 1
ATOM 537 C CA . LEU A 1 70 ? -1.809 0.297 -2.596 1.00 97.88 70 LEU A CA 1
ATOM 538 C C . LEU A 1 70 ? -2.178 1.731 -3.004 1.00 97.88 70 LEU A C 1
ATOM 540 O O . LEU A 1 70 ? -1.975 2.663 -2.225 1.00 97.88 70 LEU A O 1
ATOM 544 N N . ASP A 1 71 ? -2.735 1.911 -4.198 1.00 96.62 71 ASP A N 1
ATOM 545 C CA . ASP A 1 71 ? -3.271 3.179 -4.690 1.00 96.62 71 ASP A CA 1
ATOM 546 C C . ASP A 1 71 ? -4.419 3.700 -3.815 1.00 96.62 71 ASP A C 1
ATOM 548 O O . ASP A 1 71 ? -4.403 4.863 -3.406 1.00 96.62 71 ASP A O 1
ATOM 552 N N . ALA A 1 72 ? -5.363 2.832 -3.449 1.00 96.19 72 ALA A N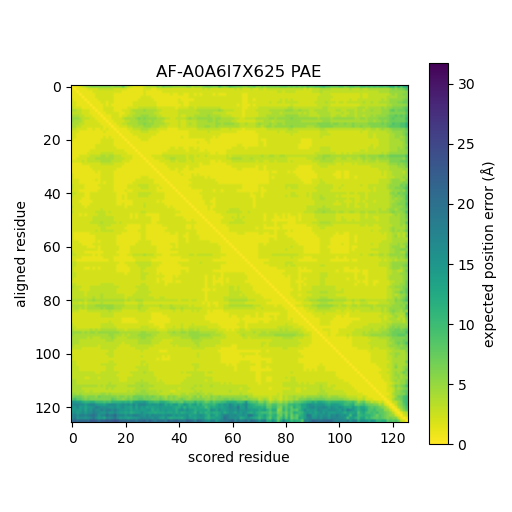 1
ATOM 553 C CA . ALA A 1 72 ? -6.482 3.168 -2.580 1.00 96.19 72 ALA A CA 1
ATOM 554 C C . ALA A 1 72 ? -6.001 3.554 -1.173 1.00 96.19 72 ALA A C 1
ATOM 556 O O . ALA A 1 72 ? -6.466 4.546 -0.607 1.00 96.19 72 ALA A O 1
ATOM 557 N N . LEU A 1 73 ? -5.008 2.846 -0.625 1.00 95.88 73 LEU A N 1
ATOM 558 C CA . LEU A 1 73 ? -4.391 3.219 0.652 1.00 95.88 73 LEU A CA 1
ATOM 559 C C . LEU A 1 73 ? -3.607 4.541 0.553 1.00 95.88 73 LEU A C 1
ATOM 561 O O . LEU A 1 73 ? -3.546 5.313 1.522 1.00 95.88 73 LEU A O 1
ATOM 565 N N . PHE A 1 74 ? -3.004 4.822 -0.601 1.00 95.62 74 PHE A N 1
ATOM 566 C CA . PHE A 1 74 ? -2.253 6.044 -0.858 1.00 95.62 74 PHE A CA 1
ATOM 567 C C . PHE A 1 74 ? -3.172 7.265 -0.991 1.00 95.62 74 PHE A C 1
ATOM 569 O O . PHE A 1 74 ? -3.156 8.132 -0.113 1.00 95.62 74 PHE A O 1
ATOM 576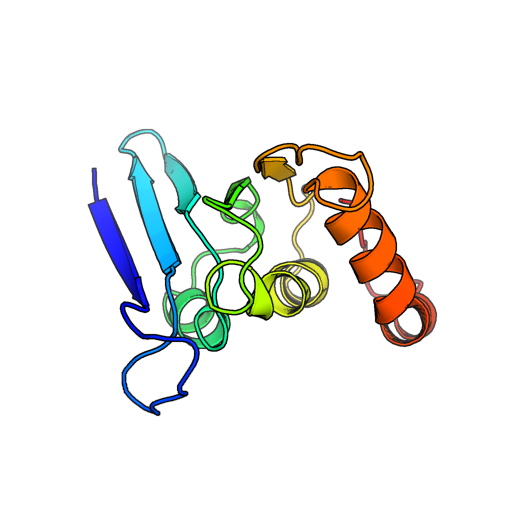 N N . VAL A 1 75 ? -4.014 7.307 -2.021 1.00 94.94 75 VAL A N 1
ATOM 577 C CA . VAL A 1 75 ? -4.921 8.431 -2.288 1.00 94.94 75 VAL A CA 1
ATOM 578 C C . VAL A 1 75 ? -5.994 8.528 -1.207 1.00 94.94 75 VAL A C 1
ATOM 580 O O . VAL A 1 75 ? -6.214 9.600 -0.641 1.00 94.94 75 VAL A O 1
ATOM 583 N N . GLY A 1 76 ? -6.635 7.405 -0.871 1.00 93.81 76 GLY A N 1
ATOM 584 C CA . GLY A 1 76 ? -7.698 7.363 0.131 1.00 93.81 76 GLY A CA 1
ATOM 585 C C . GLY A 1 76 ? -7.211 7.820 1.502 1.00 93.81 76 GLY A C 1
ATOM 586 O O . GLY A 1 76 ? -7.916 8.551 2.193 1.00 93.81 76 GLY A O 1
ATOM 587 N N . GLY A 1 77 ? -5.969 7.494 1.866 1.00 93.81 77 GLY A N 1
ATOM 588 C CA . GLY A 1 77 ? -5.375 7.995 3.100 1.00 93.81 77 GLY A CA 1
ATOM 589 C C . GLY A 1 77 ? -5.125 9.501 3.100 1.00 93.81 77 GLY A C 1
ATOM 590 O O . GLY A 1 77 ? -5.378 10.142 4.118 1.00 93.81 77 GLY A O 1
ATOM 591 N N . ALA A 1 78 ? -4.683 10.080 1.979 1.00 92.12 78 ALA A N 1
ATOM 592 C CA . ALA A 1 78 ? -4.539 11.532 1.858 1.00 92.12 78 ALA A CA 1
ATOM 593 C C . ALA A 1 78 ? -5.901 12.240 1.986 1.00 92.12 78 ALA A C 1
ATOM 595 O O . ALA A 1 78 ? -6.028 13.201 2.743 1.00 92.12 78 ALA A O 1
ATOM 596 N N . LEU A 1 79 ? -6.940 11.711 1.329 1.00 92.25 79 LEU A N 1
ATOM 597 C CA . LEU A 1 79 ? -8.318 12.213 1.434 1.00 92.25 79 LEU A CA 1
ATOM 598 C C . LEU A 1 79 ? -8.908 12.047 2.840 1.00 92.25 79 LEU A C 1
ATOM 600 O O . LEU A 1 79 ? -9.660 12.901 3.300 1.00 92.25 79 LEU A O 1
ATOM 604 N N . ALA A 1 80 ? -8.533 10.983 3.549 1.00 92.38 80 ALA A N 1
ATOM 605 C CA . ALA A 1 80 ? -8.901 10.751 4.943 1.00 92.38 80 ALA A CA 1
ATOM 606 C C . ALA A 1 80 ? -8.060 11.576 5.944 1.00 92.38 80 ALA A C 1
ATOM 608 O O . ALA A 1 80 ? -8.125 11.337 7.152 1.00 92.38 80 ALA A O 1
ATOM 609 N N . GLY A 1 81 ? -7.256 12.533 5.467 1.00 91.31 81 GLY A N 1
ATOM 610 C CA . GLY A 1 81 ? -6.512 13.473 6.303 1.00 91.31 81 GLY A CA 1
ATOM 611 C C . GLY A 1 81 ? -5.202 12.932 6.877 1.00 91.31 81 GLY A C 1
ATOM 612 O O . GLY A 1 81 ? -4.700 13.490 7.858 1.00 91.31 81 GLY A O 1
ATOM 613 N N . ARG A 1 82 ? -4.616 11.869 6.303 1.00 94.06 82 ARG A N 1
ATOM 614 C CA . ARG A 1 82 ? -3.282 11.393 6.704 1.00 94.06 82 ARG A CA 1
ATOM 615 C C . ARG A 1 82 ? -2.243 12.503 6.488 1.00 94.06 82 ARG A C 1
ATOM 617 O O . ARG A 1 82 ? -2.065 12.987 5.382 1.00 94.06 82 ARG A O 1
ATOM 624 N N . GLN A 1 83 ? -1.533 12.870 7.554 1.00 91.38 83 GLN A N 1
ATOM 625 C CA . GLN A 1 83 ? -0.497 13.917 7.590 1.00 91.38 83 GLN A CA 1
ATOM 626 C C . GLN A 1 83 ? 0.932 13.354 7.546 1.00 91.38 83 GLN A C 1
ATOM 628 O O . GLN A 1 83 ? 1.908 14.104 7.640 1.00 91.38 83 GLN A O 1
ATOM 633 N N . LYS A 1 84 ? 1.061 12.028 7.455 1.00 92.19 84 LYS A N 1
ATOM 634 C CA . LYS A 1 84 ? 2.331 11.302 7.390 1.00 92.19 84 LYS A CA 1
ATOM 635 C C . LYS A 1 84 ? 2.511 10.680 6.004 1.00 92.19 84 LYS A C 1
ATOM 637 O O . LYS A 1 84 ? 1.519 10.220 5.434 1.00 92.19 84 LYS A O 1
ATOM 642 N N . PRO A 1 85 ? 3.749 10.610 5.488 1.00 94.06 85 PRO A N 1
ATOM 643 C CA . PRO A 1 85 ? 4.012 9.905 4.243 1.00 94.06 85 PRO A CA 1
ATOM 644 C C . PRO A 1 85 ? 3.653 8.422 4.373 1.00 94.06 85 PRO A C 1
ATOM 646 O O . PRO A 1 85 ? 3.874 7.814 5.427 1.00 94.06 85 PRO A O 1
ATOM 649 N N . LEU A 1 86 ? 3.111 7.839 3.302 1.00 96.62 86 LEU A N 1
ATOM 650 C CA . LEU A 1 86 ? 2.905 6.395 3.228 1.00 96.62 86 LEU A CA 1
ATOM 651 C C . LEU A 1 86 ? 4.245 5.710 2.951 1.00 96.62 86 LEU A C 1
ATOM 653 O O . LEU A 1 86 ? 4.739 5.725 1.830 1.00 96.62 86 LEU A O 1
ATOM 657 N N . ARG A 1 87 ? 4.824 5.077 3.971 1.00 97.88 87 ARG A N 1
ATOM 658 C CA . ARG A 1 87 ? 6.121 4.408 3.852 1.00 97.88 87 ARG A CA 1
ATOM 659 C C . ARG A 1 87 ? 5.923 2.961 3.444 1.00 97.88 87 ARG A C 1
ATOM 661 O O . ARG A 1 87 ? 5.212 2.215 4.122 1.00 97.88 87 ARG A O 1
ATOM 668 N N . VAL A 1 88 ? 6.571 2.581 2.350 1.00 98.50 88 VAL A N 1
ATOM 669 C CA . VAL A 1 88 ? 6.454 1.253 1.753 1.00 98.50 88 VAL A CA 1
ATOM 670 C C . VAL A 1 88 ? 7.823 0.584 1.728 1.00 98.50 88 VAL A C 1
ATOM 672 O O . VAL A 1 88 ? 8.780 1.121 1.173 1.00 98.50 88 VAL A O 1
ATOM 675 N N . TRP A 1 89 ? 7.902 -0.606 2.313 1.00 98.75 89 TRP A N 1
ATOM 676 C CA . TRP A 1 89 ? 9.036 -1.516 2.206 1.00 98.75 89 TRP A CA 1
ATOM 677 C C . TRP A 1 89 ? 8.638 -2.684 1.315 1.00 98.75 89 TRP A C 1
ATOM 679 O O . TRP A 1 89 ? 7.536 -3.203 1.435 1.00 98.75 89 TRP A O 1
ATOM 689 N N . GLY A 1 90 ? 9.531 -3.119 0.438 1.00 98.50 90 GLY A N 1
ATOM 690 C CA . GLY A 1 90 ? 9.298 -4.274 -0.420 1.00 98.50 90 GLY A CA 1
ATOM 691 C C . GLY A 1 90 ? 10.591 -4.730 -1.088 1.00 98.50 90 GLY A C 1
ATOM 692 O O . GLY A 1 90 ? 11.626 -4.072 -0.931 1.00 98.50 90 GLY A O 1
ATOM 693 N N . PRO A 1 91 ? 10.565 -5.854 -1.818 1.00 98.38 91 PRO A N 1
ATOM 694 C CA . PRO A 1 91 ? 11.768 -6.436 -2.391 1.00 98.38 91 PRO A CA 1
ATOM 695 C C . PRO A 1 91 ? 12.328 -5.610 -3.556 1.00 98.38 91 PRO A C 1
ATOM 697 O O . PRO A 1 91 ? 11.608 -4.889 -4.263 1.00 98.38 91 PRO A O 1
ATOM 700 N N . SER A 1 92 ? 13.633 -5.751 -3.777 1.00 98.12 92 SER A N 1
ATOM 701 C CA . SER A 1 92 ? 14.263 -5.482 -5.070 1.00 98.12 92 SER A CA 1
ATOM 702 C C . SER A 1 92 ? 13.986 -6.629 -6.046 1.00 98.12 92 SER A C 1
ATOM 704 O O . SER A 1 92 ? 13.685 -7.745 -5.627 1.00 98.12 92 SER A O 1
ATOM 706 N N . GLY A 1 93 ? 14.124 -6.360 -7.342 1.00 96.12 93 GLY A N 1
ATOM 707 C CA . GLY A 1 93 ? 14.141 -7.391 -8.377 1.00 96.12 93 GLY A CA 1
ATOM 708 C C . GLY A 1 93 ? 15.564 -7.788 -8.768 1.00 96.12 93 GLY A C 1
ATOM 709 O O . GLY A 1 93 ? 16.539 -7.201 -8.300 1.00 96.12 93 GLY A O 1
ATOM 710 N N . ASP A 1 94 ? 15.666 -8.759 -9.672 1.00 97.25 94 ASP A N 1
ATOM 711 C CA . ASP A 1 94 ? 16.890 -9.069 -10.421 1.00 97.25 94 ASP A CA 1
ATOM 712 C C . ASP A 1 94 ? 17.310 -7.915 -11.346 1.00 97.25 94 ASP A C 1
ATOM 714 O O . ASP A 1 94 ? 18.494 -7.748 -11.636 1.00 97.25 94 ASP A O 1
ATOM 718 N N . THR A 1 95 ? 16.352 -7.078 -11.753 1.00 98.31 95 THR A N 1
ATOM 719 C CA . THR A 1 95 ? 16.594 -5.789 -12.410 1.00 98.31 95 THR A CA 1
ATOM 720 C C . THR A 1 95 ? 15.887 -4.650 -11.660 1.00 98.31 95 THR A C 1
ATOM 722 O O . THR A 1 95 ? 14.929 -4.904 -10.915 1.00 98.31 95 THR A O 1
ATOM 725 N N . PRO A 1 96 ? 16.309 -3.379 -11.839 1.00 97.88 96 PRO A N 1
ATOM 726 C CA . PRO A 1 96 ? 15.626 -2.231 -11.240 1.00 97.88 96 PRO A CA 1
ATOM 727 C C . PRO A 1 96 ? 14.126 -2.171 -11.564 1.00 97.88 96 PRO A C 1
ATOM 729 O O . PRO A 1 96 ? 13.329 -1.853 -10.684 1.00 97.88 96 PRO A O 1
ATOM 732 N N . GLU A 1 97 ? 13.734 -2.534 -12.789 1.00 98.06 97 GLU A N 1
ATOM 733 C CA . GLU A 1 97 ? 12.350 -2.513 -13.289 1.00 98.06 97 GLU A CA 1
ATOM 734 C C . GLU A 1 97 ? 11.439 -3.516 -12.574 1.00 98.06 97 GLU A C 1
ATOM 736 O O . GLU A 1 97 ? 10.221 -3.353 -12.545 1.00 98.06 97 GLU A O 1
ATOM 741 N N . ARG A 1 98 ? 12.028 -4.551 -11.969 1.00 97.81 98 ARG A N 1
ATOM 742 C CA . ARG A 1 98 ? 11.319 -5.594 -11.219 1.00 97.81 98 ARG A CA 1
ATOM 743 C C . ARG A 1 98 ? 11.313 -5.342 -9.708 1.00 97.81 98 ARG A C 1
ATOM 745 O O . ARG A 1 98 ? 10.929 -6.220 -8.941 1.00 97.81 98 ARG A O 1
ATOM 752 N N . GLY A 1 99 ? 11.755 -4.162 -9.264 1.00 98.50 99 GLY A N 1
ATOM 753 C CA . GLY A 1 99 ? 11.827 -3.782 -7.853 1.00 98.50 99 GLY A CA 1
ATOM 754 C C . GLY A 1 99 ? 10.698 -2.861 -7.384 1.00 98.50 99 GLY A C 1
ATOM 755 O O . GLY A 1 99 ? 10.097 -2.115 -8.158 1.00 98.50 99 GLY A O 1
ATOM 756 N N . THR A 1 100 ? 10.471 -2.847 -6.067 1.00 98.56 100 THR A N 1
ATOM 757 C CA . THR A 1 100 ? 9.413 -2.044 -5.422 1.00 98.56 100 THR A CA 1
ATOM 758 C C . THR A 1 100 ? 9.536 -0.557 -5.745 1.00 98.56 100 THR A C 1
ATOM 760 O O . THR A 1 100 ? 8.540 0.090 -6.046 1.00 98.56 100 THR A O 1
ATOM 763 N N . LYS A 1 101 ? 10.758 -0.007 -5.763 1.00 98.25 101 LYS A N 1
ATOM 764 C CA . LYS A 1 101 ? 10.982 1.406 -6.102 1.00 98.25 101 LYS A CA 1
A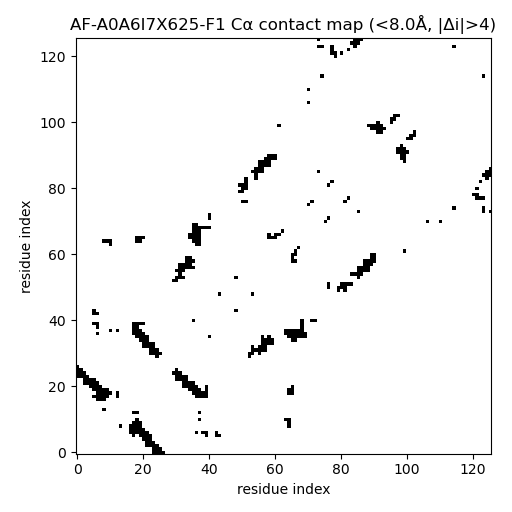TOM 765 C C . LYS A 1 101 ? 10.428 1.761 -7.488 1.00 98.25 101 LYS A C 1
ATOM 767 O O . LYS A 1 101 ? 9.694 2.737 -7.611 1.00 98.25 101 LYS A O 1
ATOM 772 N N . TYR A 1 102 ? 10.737 0.952 -8.504 1.00 98.56 102 TYR A N 1
ATOM 773 C CA . TYR A 1 102 ? 10.249 1.178 -9.864 1.00 98.56 102 TYR A CA 1
ATOM 774 C C . TYR A 1 102 ? 8.724 1.072 -9.931 1.00 98.56 102 TYR A C 1
ATOM 776 O O . TYR A 1 102 ? 8.082 1.930 -10.537 1.00 98.56 102 TYR A O 1
ATOM 784 N N . ALA A 1 103 ? 8.135 0.078 -9.258 1.00 98.31 103 ALA A N 1
ATOM 785 C CA . ALA A 1 103 ? 6.686 -0.079 -9.188 1.00 98.31 103 ALA A CA 1
ATOM 786 C C . ALA A 1 103 ? 5.993 1.146 -8.564 1.00 98.31 103 ALA A C 1
ATOM 788 O O . ALA A 1 103 ? 5.025 1.644 -9.132 1.00 98.31 103 ALA A O 1
ATOM 789 N N . LEU A 1 104 ? 6.506 1.687 -7.452 1.00 97.81 104 LEU A N 1
ATOM 790 C CA . LEU A 1 104 ? 5.924 2.865 -6.791 1.00 97.81 104 LEU A CA 1
ATOM 791 C C . LEU A 1 104 ? 6.059 4.144 -7.624 1.00 97.81 104 LEU A C 1
ATOM 793 O O . LEU A 1 104 ? 5.114 4.929 -7.706 1.00 97.81 104 LEU A O 1
ATOM 797 N N . GLU A 1 105 ? 7.208 4.350 -8.273 1.00 97.75 105 GLU A N 1
ATOM 798 C CA . GLU A 1 105 ? 7.407 5.485 -9.180 1.00 97.75 105 GLU A CA 1
ATOM 799 C C . GLU A 1 105 ? 6.405 5.454 -10.341 1.00 97.75 105 GLU A C 1
ATOM 801 O O . GLU A 1 105 ? 5.835 6.486 -10.700 1.00 97.75 105 GLU A O 1
ATOM 806 N N . HIS A 1 106 ? 6.157 4.274 -10.914 1.00 98.06 106 HIS A N 1
ATOM 807 C CA . HIS A 1 106 ? 5.224 4.119 -12.030 1.00 98.06 106 HIS A CA 1
ATOM 808 C C . HIS A 1 106 ? 3.764 4.109 -11.583 1.00 98.06 106 HIS A C 1
ATOM 810 O O . HIS A 1 106 ? 2.928 4.649 -12.302 1.00 98.06 106 HIS A O 1
ATOM 816 N N . LEU A 1 107 ? 3.456 3.615 -10.382 1.00 96.94 107 LEU A N 1
ATOM 817 C CA . LEU A 1 107 ? 2.135 3.764 -9.776 1.00 96.94 107 LEU A CA 1
ATOM 818 C C . LEU A 1 107 ? 1.788 5.245 -9.602 1.00 96.94 107 LEU A C 1
ATOM 820 O O . LEU A 1 107 ? 0.719 5.685 -10.011 1.00 96.94 107 LEU A O 1
ATOM 824 N N . ARG A 1 108 ? 2.721 6.050 -9.081 1.00 94.81 108 ARG A N 1
ATOM 825 C CA . ARG A 1 108 ? 2.524 7.498 -8.949 1.00 94.81 108 ARG A CA 1
ATOM 826 C C . ARG A 1 108 ? 2.281 8.178 -10.303 1.00 94.81 108 ARG A C 1
ATOM 828 O O . ARG A 1 108 ? 1.442 9.068 -10.373 1.00 94.81 108 ARG A O 1
ATOM 835 N N . LYS A 1 109 ? 2.979 7.761 -11.368 1.00 97.31 109 LYS A N 1
ATOM 836 C CA . LYS A 1 109 ? 2.725 8.247 -12.741 1.00 97.31 109 LYS A CA 1
ATOM 837 C C . LYS A 1 109 ? 1.356 7.802 -13.267 1.00 97.31 109 LYS A C 1
ATOM 839 O O . LYS A 1 109 ? 0.670 8.582 -13.916 1.00 97.31 109 LYS A O 1
ATOM 844 N N . ALA A 1 110 ? 0.937 6.569 -12.984 1.00 97.50 110 ALA A N 1
ATOM 845 C CA . ALA A 1 110 ? -0.394 6.085 -13.355 1.00 97.50 110 ALA A CA 1
ATOM 846 C C . ALA A 1 110 ? -1.506 6.893 -12.660 1.00 97.50 110 ALA A C 1
ATOM 848 O O . ALA A 1 110 ? -2.566 7.115 -13.238 1.00 97.50 110 ALA A O 1
ATOM 849 N N . LEU A 1 111 ? -1.232 7.394 -11.453 1.00 95.88 111 LEU A N 1
ATOM 850 C CA . LEU A 1 111 ? -2.135 8.235 -10.670 1.00 95.88 111 LEU A CA 1
ATOM 851 C C . LEU A 1 111 ? -2.084 9.731 -11.029 1.00 95.88 111 LEU A C 1
ATOM 853 O O . LEU A 1 111 ? -2.750 10.515 -10.362 1.00 95.88 111 LEU A O 1
ATOM 857 N N . THR A 1 112 ? -1.345 10.162 -12.063 1.00 95.44 112 THR A N 1
ATOM 858 C CA . THR A 1 112 ? -1.178 11.593 -12.393 1.00 95.44 112 THR A CA 1
ATOM 859 C C . THR A 1 112 ? -2.505 12.342 -12.526 1.00 95.44 112 THR A C 1
ATOM 861 O O . THR A 1 112 ? -2.656 13.390 -11.910 1.00 95.44 112 THR A O 1
ATOM 864 N N . TRP A 1 113 ? -3.493 11.792 -13.241 1.00 95.31 113 TRP A N 1
ATOM 865 C CA . TRP A 1 113 ? -4.810 12.436 -13.366 1.00 95.31 113 TRP A CA 1
ATOM 866 C C . TRP A 1 113 ? -5.476 12.676 -12.004 1.00 95.31 113 TRP A C 1
ATOM 868 O O . TRP A 1 113 ? -6.024 13.747 -11.750 1.00 95.31 113 TRP A O 1
ATOM 878 N N . ASP A 1 114 ? -5.423 11.678 -11.123 1.00 93.94 114 ASP A N 1
ATOM 879 C CA . ASP A 1 114 ? -6.075 11.734 -9.818 1.00 93.94 114 ASP A CA 1
ATOM 880 C C . ASP A 1 114 ? -5.334 12.668 -8.850 1.00 93.94 114 ASP A C 1
ATOM 882 O O . ASP A 1 114 ? -5.961 13.417 -8.105 1.00 93.94 114 ASP A O 1
ATOM 886 N N . LEU A 1 115 ? -4.000 12.684 -8.904 1.00 91.31 115 LEU A N 1
ATOM 887 C CA . LEU A 1 115 ? -3.171 13.587 -8.106 1.00 91.31 115 LEU A CA 1
ATOM 888 C C . LEU A 1 115 ? -3.339 15.048 -8.537 1.00 91.31 115 LEU A C 1
ATOM 890 O O . LEU A 1 115 ? -3.564 15.911 -7.687 1.00 91.31 115 LEU A O 1
ATOM 894 N N . ASP A 1 116 ? -3.275 15.322 -9.839 1.00 92.31 116 ASP A N 1
ATOM 895 C CA . ASP A 1 116 ? -3.398 16.678 -10.378 1.00 92.31 116 ASP A CA 1
ATOM 896 C C . ASP A 1 116 ? -4.814 17.223 -10.162 1.00 92.31 116 ASP A C 1
ATOM 898 O O . ASP A 1 116 ? -4.988 18.362 -9.729 1.00 92.31 116 ASP A O 1
ATOM 902 N N . GLY A 1 117 ? -5.837 16.384 -10.365 1.00 90.31 117 GLY A N 1
ATOM 903 C CA . GLY A 1 117 ? -7.236 16.741 -10.123 1.00 90.31 117 GLY A CA 1
ATOM 904 C C . GLY A 1 117 ? -7.569 17.034 -8.654 1.00 90.31 117 GLY A C 1
ATOM 905 O O . GLY A 1 117 ? -8.600 17.642 -8.371 1.00 90.31 117 GLY A O 1
ATOM 906 N N . ARG A 1 118 ? -6.709 16.629 -7.712 1.00 86.62 118 ARG A N 1
ATOM 907 C CA . ARG A 1 118 ? -6.872 16.855 -6.264 1.00 86.62 118 ARG A CA 1
ATOM 908 C C . ARG A 1 118 ? -5.856 17.837 -5.686 1.00 86.62 118 ARG A C 1
ATOM 910 O O . ARG A 1 118 ? -5.820 18.032 -4.464 1.00 86.62 118 ARG A O 1
ATOM 917 N N . ALA A 1 119 ? -5.035 18.461 -6.527 1.00 81.19 119 ALA A N 1
ATOM 918 C CA . ALA A 1 119 ? -4.050 19.438 -6.088 1.00 81.19 119 ALA A CA 1
ATOM 919 C C . ALA A 1 119 ? -4.724 20.561 -5.272 1.00 81.19 119 ALA A C 1
ATOM 921 O O . ALA A 1 119 ? -5.721 21.147 -5.688 1.00 81.19 119 ALA A O 1
ATOM 922 N N . GLY A 1 120 ? -4.204 20.830 -4.070 1.00 74.31 120 GLY A N 1
ATOM 923 C CA . GLY A 1 120 ? -4.771 21.809 -3.129 1.00 74.31 120 GLY A CA 1
ATOM 924 C C . GLY A 1 120 ? -5.879 21.276 -2.207 1.00 74.31 120 GLY A C 1
ATOM 925 O O . GLY A 1 120 ? -6.214 21.946 -1.234 1.00 74.31 120 GLY A O 1
ATOM 926 N N . ILE A 1 121 ? -6.404 20.072 -2.459 1.00 68.94 121 ILE A N 1
ATOM 927 C CA . ILE A 1 121 ? -7.382 19.378 -1.598 1.00 68.94 121 ILE A CA 1
ATOM 928 C C . ILE A 1 121 ? -6.704 18.245 -0.814 1.00 68.94 121 ILE A C 1
ATOM 930 O O . ILE A 1 121 ? -7.059 17.978 0.332 1.00 68.94 121 ILE A O 1
ATOM 934 N N . THR A 1 122 ? -5.711 17.587 -1.417 1.00 65.31 122 THR A N 1
ATOM 935 C CA . THR A 1 122 ? -4.969 16.468 -0.815 1.00 65.31 122 THR A CA 1
ATOM 936 C C . THR A 1 122 ? -3.474 16.732 -0.739 1.00 65.31 122 THR A C 1
ATOM 938 O O . THR A 1 122 ? -2.912 17.379 -1.620 1.00 65.31 122 THR A O 1
ATOM 941 N N . ASP A 1 123 ? -2.823 16.145 0.265 1.00 69.62 123 ASP A N 1
ATOM 942 C CA . ASP A 1 123 ? -1.369 16.117 0.418 1.00 69.62 123 ASP A CA 1
ATOM 943 C C . ASP A 1 123 ? -0.821 14.706 0.091 1.00 69.62 123 ASP A C 1
ATOM 945 O O . ASP A 1 123 ? -0.900 13.803 0.931 1.00 69.62 123 ASP A O 1
ATOM 949 N N . PRO A 1 124 ? -0.301 14.469 -1.131 1.00 64.12 124 PRO A N 1
ATOM 950 C CA . PRO A 1 124 ? 0.047 13.136 -1.622 1.00 64.12 124 PRO A CA 1
ATOM 951 C C . PRO A 1 124 ? 1.489 12.713 -1.283 1.00 64.12 124 PRO A C 1
ATOM 953 O O . PRO A 1 124 ? 2.199 12.152 -2.120 1.00 64.12 124 PRO A O 1
ATOM 956 N N . ARG A 1 125 ? 1.976 12.992 -0.072 1.00 70.88 125 ARG A N 1
ATOM 957 C CA . ARG A 1 125 ? 3.333 12.582 0.332 1.00 70.88 125 ARG A CA 1
ATOM 958 C C . ARG A 1 125 ? 3.463 11.048 0.404 1.00 70.88 125 ARG A C 1
ATOM 960 O O . ARG A 1 125 ? 2.714 10.388 1.129 1.00 70.88 125 ARG A O 1
ATOM 967 N N . VAL A 1 126 ? 4.445 10.509 -0.327 1.00 56.22 126 VAL A N 1
ATOM 968 C CA . VAL A 1 126 ? 4.964 9.126 -0.248 1.00 56.22 126 VAL A CA 1
ATOM 969 C C . VAL A 1 126 ? 6.412 9.201 0.204 1.00 56.22 126 VAL A C 1
ATOM 971 O O . VAL A 1 126 ? 7.130 10.049 -0.374 1.00 56.22 126 VAL A O 1
#

Solvent-accessible surface area (backbone atoms only — not comparable to full-atom values): 6738 Å² total; per-residue (Å²): 114,48,79,42,80,38,18,80,40,47,77,72,81,43,99,92,34,20,4,31,15,32,43,39,38,44,86,88,70,52,43,40,31,40,27,31,1,42,63,12,53,63,48,52,57,73,66,70,66,63,37,70,53,67,34,38,37,36,32,84,50,86,52,56,28,23,43,55,24,46,62,55,55,50,55,50,23,22,71,66,64,23,86,59,48,50,43,76,46,55,45,76,40,101,45,68,81,64,11,44,68,42,49,53,58,49,49,54,59,72,37,41,68,63,52,62,77,33,63,90,80,43,59,86,57,99

Sequence (126 aa):
MRLIACGTGMPTVRPKQAASCWLLELGNGDKFIFDVGTGSSERIAAMQIPYNYLDKVFLSHLHTDHFGDLDALFVGGALAGRQKPLRVWGPSGDTPERGTKYALEHLRKALTWDLDGRAGITDPRV

pLDDT: mean 95.07, std 7.38, range [56.22, 98.88]